Protein AF-A0A7S3BQW5-F1 (afdb_monomer)

Radius of gyration: 16.64 Å; Cα contacts (8 Å, |Δi|>4): 119; chains: 1; bounding box: 48×30×45 Å

pLDDT: mean 89.06, std 4.43, range [74.12, 96.38]

InterPro domains:
  IPR005821 Ion transport domain [PF00520] (1-105)
  IPR050599 Voltage-dependent calcium channel alpha-1 subunit [PTHR45628] (1-106)

Nearest PDB structures (foldseek):
  8f0s-assembly1_A  TM=8.186E-01  e=5.156E-02  Homo sapiens
  6a91-assembly1_A  TM=8.112E-01  e=6.561E-02  Periplaneta americana
  8f0p-assembly1_A  TM=8.261E-01  e=1.199E-01  Homo sapiens
  8f0r-assembly1_A  TM=8.200E-01  e=1.436E-01  Homo sapiens
  6a95-assembly1_A  TM=8.122E-01  e=1.721E-01  Periplaneta americana

Organism: NCBI:txid156174

Foldseek 3Di:
DLLVVQCVQFAPLQDVVLQEHPDDDPPPFADADPVPRHGGHYRDCQGNNDRVSSVVNLVCLLVVNLPVNQVVSCSRRNPVSVVSSVVSNVVSVVVVVVVVVVVVVD

Mean predicted aligned error: 5.2 Å

Solvent-accessible surface area (backbone atoms only — not comparable to full-atom values): 6010 Å² total; per-residue (Å²): 105,71,33,60,52,41,28,75,76,44,38,67,41,78,27,63,94,63,47,17,32,86,63,82,45,70,93,81,50,44,66,65,37,87,89,77,74,45,63,33,38,67,65,60,88,56,43,26,70,48,70,69,46,13,42,52,39,48,52,40,34,71,73,73,58,34,66,67,49,44,53,55,42,29,74,51,64,35,75,70,46,53,58,56,54,53,52,51,46,52,54,50,51,52,51,51,51,53,52,50,51,56,63,71,77,106

Secondary structure (DSSP, 8-state):
-HHHHHHHHHTT-SSGGGTEESS--GGG-PPB-TTT--BPEEPPSS-SSSHHHHHHHHHHHHTT-HHHHHHHHHHHH-TTHHHHHHHHHHHHHHHHHHHHHHHHH-

Sequence (106 aa):
IFSLLGMQLFGGKYNEANGYTLQPCPLGVCPIDETTGIPFKPQPRYHFNYFMPAMITMFVVMTAEWAEAMQLTVSVAGGQACIFFIAAVIIVRYLILNLLIAILLE

Structure (mmCIF, N/CA/C/O backbone):
data_AF-A0A7S3BQW5-F1
#
_entry.id   AF-A0A7S3BQW5-F1
#
loop_
_atom_site.group_PDB
_atom_site.id
_atom_site.type_symbol
_atom_site.label_atom_id
_atom_site.label_alt_id
_atom_site.label_comp_id
_atom_site.label_asym_id
_atom_site.label_entity_id
_atom_site.label_seq_id
_atom_site.pdbx_PDB_ins_code
_atom_site.Cartn_x
_atom_site.Cartn_y
_atom_site.Cartn_z
_atom_site.occupancy
_atom_site.B_iso_or_equiv
_atom_site.auth_seq_id
_atom_site.auth_comp_id
_atom_site.auth_asym_id
_atom_site.auth_atom_id
_atom_site.pdbx_PDB_model_num
ATOM 1 N N . ILE A 1 1 ? -13.615 -2.815 -1.318 1.00 87.19 1 ILE A N 1
ATOM 2 C CA . ILE A 1 1 ? -13.625 -1.416 -1.823 1.00 87.19 1 ILE A CA 1
ATOM 3 C C . ILE A 1 1 ? -12.203 -0.875 -1.935 1.00 87.19 1 ILE A C 1
ATOM 5 O O . ILE A 1 1 ? -11.753 -0.682 -3.055 1.00 87.19 1 ILE A O 1
ATOM 9 N N . PHE A 1 2 ? -11.462 -0.723 -0.829 1.00 91.25 2 PHE A N 1
ATOM 10 C CA . PHE A 1 2 ? -10.076 -0.224 -0.867 1.00 91.25 2 PHE A CA 1
ATOM 11 C C . PHE A 1 2 ? -9.128 -1.055 -1.744 1.00 91.25 2 PHE A C 1
ATOM 13 O O . PHE A 1 2 ? -8.297 -0.486 -2.435 1.00 91.25 2 PHE A O 1
ATOM 20 N N . SER A 1 3 ? -9.296 -2.380 -1.797 1.00 92.81 3 SER A N 1
ATOM 21 C CA . SER A 1 3 ? -8.518 -3.250 -2.691 1.00 92.81 3 SER A CA 1
ATOM 22 C C . SER A 1 3 ? -8.743 -2.931 -4.171 1.00 92.81 3 SER A C 1
ATOM 24 O O . SER A 1 3 ? -7.783 -2.796 -4.919 1.00 92.81 3 SER A O 1
ATOM 26 N N . LEU A 1 4 ? -9.999 -2.737 -4.583 1.00 94.50 4 LEU A N 1
ATOM 27 C CA . LEU A 1 4 ? -10.349 -2.364 -5.955 1.00 94.50 4 LEU A CA 1
ATOM 28 C C . LEU A 1 4 ? -9.855 -0.956 -6.300 1.00 94.50 4 LEU A C 1
ATOM 30 O O . LEU A 1 4 ? -9.298 -0.762 -7.372 1.00 94.50 4 LEU A O 1
ATOM 34 N N . LEU A 1 5 ? -9.992 0.007 -5.383 1.00 94.00 5 LEU A N 1
ATOM 35 C CA . LEU A 1 5 ? -9.431 1.351 -5.565 1.00 94.00 5 LEU A CA 1
ATOM 36 C C . LEU A 1 5 ? -7.904 1.311 -5.700 1.00 94.00 5 LEU A C 1
ATOM 38 O O . LEU A 1 5 ? -7.355 1.946 -6.594 1.00 94.00 5 LEU A O 1
ATOM 42 N N . GLY A 1 6 ? -7.222 0.516 -4.872 1.00 92.19 6 GLY A N 1
ATOM 43 C CA . GLY A 1 6 ? -5.778 0.311 -4.965 1.00 92.19 6 GLY A CA 1
ATOM 44 C C . GLY A 1 6 ? -5.356 -0.289 -6.307 1.00 92.19 6 GLY A C 1
ATOM 45 O O . GLY A 1 6 ? -4.365 0.149 -6.879 1.00 92.19 6 GLY A O 1
ATOM 46 N N . MET A 1 7 ? -6.134 -1.222 -6.865 1.00 94.25 7 MET A N 1
ATOM 47 C CA . MET A 1 7 ? -5.892 -1.733 -8.221 1.00 94.25 7 MET A CA 1
ATOM 48 C C . MET A 1 7 ? -6.093 -0.664 -9.300 1.00 94.25 7 MET A C 1
ATOM 50 O O . MET A 1 7 ? -5.314 -0.610 -10.242 1.00 94.25 7 MET A O 1
ATOM 54 N N . GLN A 1 8 ? -7.109 0.196 -9.180 1.00 93.69 8 GLN A N 1
ATOM 55 C CA . GLN A 1 8 ? -7.338 1.275 -10.153 1.00 93.69 8 GLN A CA 1
ATOM 56 C C . GLN A 1 8 ? -6.225 2.334 -10.117 1.00 93.69 8 GLN A C 1
ATOM 58 O O . GLN A 1 8 ? -5.862 2.885 -11.151 1.00 93.69 8 GLN A O 1
ATOM 63 N N . LEU A 1 9 ? -5.668 2.609 -8.935 1.00 91.81 9 LEU A N 1
ATOM 64 C CA . LEU A 1 9 ? -4.635 3.631 -8.745 1.00 91.81 9 LEU A CA 1
ATOM 65 C C . LEU A 1 9 ? -3.214 3.110 -9.008 1.00 91.81 9 LEU A C 1
ATOM 67 O O . LEU A 1 9 ? -2.387 3.824 -9.577 1.00 91.81 9 LEU A O 1
ATOM 71 N N . PHE A 1 10 ? -2.916 1.881 -8.584 1.00 92.56 10 PHE A N 1
ATOM 72 C CA . PHE A 1 10 ? -1.556 1.326 -8.553 1.00 92.56 10 PHE A CA 1
ATOM 73 C C . PHE A 1 10 ? -1.403 0.032 -9.364 1.00 92.56 10 PHE A C 1
ATOM 75 O O . PHE A 1 10 ? -0.322 -0.562 -9.384 1.00 92.56 10 PHE A O 1
ATOM 82 N N . GLY A 1 11 ? -2.461 -0.430 -10.033 1.00 90.06 11 GLY A N 1
ATOM 83 C CA . GLY A 1 11 ? -2.421 -1.623 -10.872 1.00 90.06 11 GLY A CA 1
ATOM 84 C C . GLY A 1 11 ? -1.439 -1.469 -12.031 1.00 90.06 11 GLY A C 1
ATOM 85 O O . GLY A 1 11 ? -1.388 -0.434 -12.694 1.00 90.06 11 GLY A O 1
ATOM 86 N N . GLY A 1 12 ? -0.612 -2.493 -12.251 1.00 87.44 12 GLY A N 1
ATOM 87 C CA . GLY A 1 12 ? 0.365 -2.517 -13.343 1.00 87.44 12 GLY A CA 1
ATOM 88 C C . GLY A 1 12 ? 1.593 -1.628 -13.129 1.00 87.44 12 GLY A C 1
ATOM 89 O O . GLY A 1 12 ? 2.477 -1.606 -13.981 1.00 87.44 12 GLY A O 1
ATOM 90 N N . LYS A 1 13 ? 1.694 -0.921 -11.993 1.00 88.88 13 LYS A N 1
ATOM 91 C CA . LYS A 1 13 ? 2.879 -0.118 -11.639 1.00 88.88 13 LYS A CA 1
ATOM 92 C C . LYS A 1 13 ? 4.049 -0.963 -11.130 1.00 88.88 13 LYS A C 1
ATOM 94 O O . LYS A 1 13 ? 5.164 -0.466 -11.056 1.00 88.88 13 LYS A O 1
ATOM 99 N N . TYR A 1 14 ? 3.823 -2.230 -10.797 1.00 88.44 14 TYR A N 1
ATOM 100 C CA . TYR A 1 14 ? 4.882 -3.166 -10.418 1.00 88.44 14 TYR A CA 1
ATOM 101 C C . TYR A 1 14 ? 5.363 -3.907 -11.670 1.00 88.44 14 TYR A C 1
ATOM 103 O O . TYR A 1 14 ? 4.953 -5.043 -11.907 1.00 88.44 14 TYR A O 1
ATOM 111 N N . ASN A 1 15 ? 6.153 -3.221 -12.499 1.00 86.94 15 ASN A N 1
ATOM 112 C CA . ASN A 1 15 ? 6.674 -3.704 -13.779 1.00 86.94 15 ASN A CA 1
ATOM 113 C C . ASN A 1 15 ? 8.182 -3.415 -13.925 1.00 86.94 15 ASN A C 1
ATOM 115 O O . ASN A 1 15 ? 8.793 -2.788 -13.054 1.00 86.94 15 ASN A O 1
ATOM 119 N N . GLU A 1 16 ? 8.760 -3.845 -15.049 1.00 85.00 16 GLU A N 1
ATOM 120 C CA . GLU A 1 16 ? 10.204 -3.752 -15.316 1.00 85.00 16 GLU A CA 1
ATOM 121 C C . GL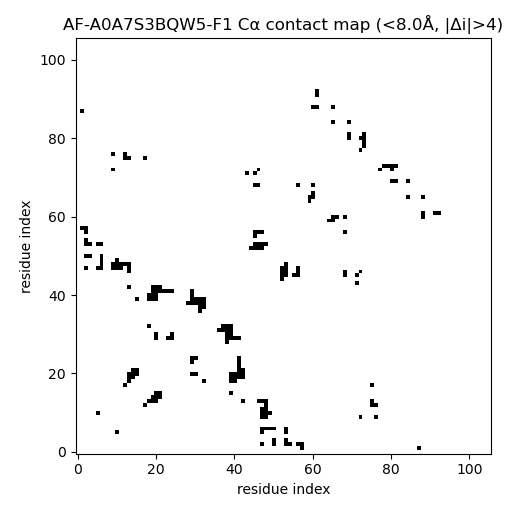U A 1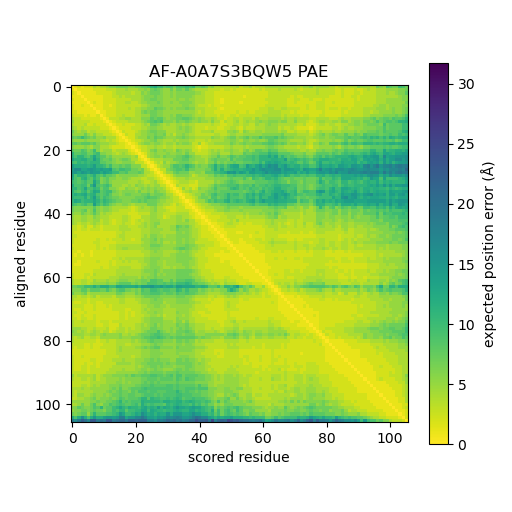 16 ? 10.684 -2.302 -15.395 1.00 85.00 16 GLU A C 1
ATOM 123 O O . GLU A 1 16 ? 11.757 -1.984 -14.896 1.00 85.00 16 GLU A O 1
ATOM 128 N N . ALA A 1 17 ? 9.841 -1.388 -15.888 1.00 82.88 17 ALA A N 1
ATOM 129 C CA . ALA A 1 17 ? 10.144 0.044 -15.923 1.00 82.88 17 ALA A CA 1
ATOM 130 C C . ALA A 1 17 ? 10.382 0.650 -14.527 1.00 82.88 17 ALA A C 1
ATOM 132 O O . ALA A 1 17 ? 11.117 1.623 -14.394 1.00 82.88 17 ALA A O 1
ATOM 133 N N . ASN A 1 18 ? 9.782 0.066 -13.486 1.00 84.50 18 ASN A N 1
ATOM 134 C CA . ASN A 1 18 ? 9.971 0.470 -12.094 1.00 84.50 18 ASN A CA 1
ATOM 135 C C . ASN A 1 18 ? 10.939 -0.457 -11.331 1.00 84.50 18 ASN A C 1
ATOM 137 O O . ASN A 1 18 ? 10.978 -0.432 -10.099 1.00 84.50 18 ASN A O 1
ATOM 141 N N . GLY A 1 19 ? 11.714 -1.281 -12.044 1.00 84.19 19 GLY A N 1
ATOM 142 C CA . GLY A 1 19 ? 12.731 -2.154 -11.461 1.00 84.19 19 GLY A CA 1
ATOM 143 C C . GLY A 1 19 ? 12.196 -3.467 -10.883 1.00 84.19 19 GLY A C 1
ATOM 144 O O . GLY A 1 19 ? 12.901 -4.105 -10.099 1.00 84.19 19 GLY A O 1
ATOM 145 N N . TYR A 1 20 ? 10.975 -3.882 -11.242 1.00 87.69 20 TYR A N 1
ATOM 146 C CA . TYR A 1 20 ? 10.367 -5.136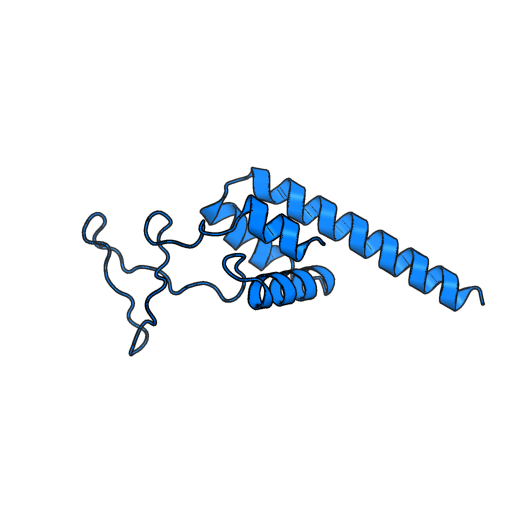 -10.784 1.00 87.69 20 TYR A CA 1
ATOM 147 C C . TYR A 1 20 ? 10.122 -6.104 -11.939 1.00 87.69 20 TYR A C 1
ATOM 149 O O . TYR A 1 20 ? 9.624 -5.709 -12.982 1.00 87.69 20 TYR A O 1
ATOM 157 N N . THR A 1 21 ? 10.377 -7.393 -11.743 1.00 85.62 21 THR A N 1
ATOM 158 C CA . THR A 1 21 ? 10.049 -8.411 -12.747 1.00 85.62 21 THR A CA 1
ATOM 159 C C . THR A 1 21 ? 8.775 -9.175 -12.380 1.00 85.62 21 THR A C 1
ATOM 161 O O . THR A 1 21 ? 8.533 -9.499 -11.213 1.00 85.62 21 THR A O 1
ATOM 164 N N . LEU A 1 22 ? 7.949 -9.456 -13.395 1.00 81.12 22 LEU A N 1
ATOM 165 C CA . LEU A 1 22 ? 6.809 -10.377 -13.299 1.00 81.12 22 LEU A CA 1
ATOM 166 C C . LEU A 1 22 ? 7.248 -11.835 -13.514 1.00 81.12 22 LEU A C 1
ATOM 168 O O . LEU A 1 22 ? 6.511 -12.761 -13.170 1.00 81.12 22 LEU A O 1
ATOM 172 N N . GLN A 1 23 ? 8.439 -12.034 -14.086 1.00 82.88 23 GLN A N 1
ATOM 173 C CA . GLN A 1 23 ? 9.038 -13.345 -14.274 1.00 82.88 23 GLN A CA 1
ATOM 174 C C . GLN A 1 23 ? 9.423 -13.906 -12.893 1.00 82.88 23 GLN A C 1
ATOM 176 O O . GLN A 1 23 ? 10.059 -13.205 -12.100 1.00 82.88 23 GLN A O 1
ATOM 181 N N . PRO A 1 24 ? 9.082 -15.166 -12.570 1.00 80.19 24 PRO A N 1
ATOM 182 C CA . PRO A 1 24 ? 9.629 -15.809 -11.382 1.00 80.19 24 PRO A CA 1
ATOM 183 C C . PRO A 1 24 ? 11.157 -15.857 -11.502 1.00 80.19 24 PRO A C 1
ATOM 185 O O . PRO A 1 24 ? 11.666 -16.201 -12.563 1.00 80.19 24 PRO A O 1
ATOM 188 N N . CYS A 1 25 ? 11.879 -15.515 -10.432 1.00 82.94 25 CYS A N 1
ATOM 189 C CA . CYS A 1 25 ? 13.342 -15.567 -10.392 1.00 82.94 25 CYS A CA 1
ATOM 190 C C . CYS A 1 25 ? 13.793 -16.983 -9.977 1.00 82.94 25 CYS A C 1
ATOM 192 O O . CYS A 1 25 ? 13.752 -17.301 -8.780 1.00 82.94 25 CYS A O 1
ATOM 194 N N . PRO A 1 26 ? 14.182 -17.876 -10.912 1.00 77.94 26 PRO A N 1
ATOM 195 C CA . PRO A 1 26 ? 14.645 -19.207 -10.550 1.00 77.94 26 PRO A CA 1
ATOM 196 C C . PRO A 1 26 ? 16.023 -19.082 -9.888 1.00 77.94 26 PRO A C 1
ATOM 198 O O . PRO A 1 26 ? 16.869 -18.324 -10.351 1.00 77.94 26 PRO A O 1
ATOM 201 N N . LEU A 1 27 ? 16.256 -19.814 -8.794 1.00 80.75 27 LEU A N 1
ATOM 202 C CA . LEU A 1 27 ? 17.513 -19.787 -8.017 1.00 80.75 27 LEU A CA 1
ATOM 203 C C . LEU A 1 27 ? 17.783 -18.480 -7.241 1.00 80.75 27 LEU A C 1
ATOM 205 O O . LEU A 1 27 ? 18.898 -18.267 -6.774 1.00 80.75 27 LEU A O 1
ATOM 209 N N . GLY A 1 28 ? 16.777 -17.613 -7.071 1.00 79.19 28 GLY A N 1
ATOM 210 C CA . GLY A 1 28 ? 16.920 -16.361 -6.313 1.00 79.19 28 GLY A CA 1
ATOM 211 C C . GLY A 1 28 ? 17.677 -15.254 -7.054 1.00 79.19 28 GLY A C 1
ATOM 212 O O . GLY A 1 28 ? 17.918 -14.196 -6.478 1.00 79.19 28 GLY A O 1
ATOM 213 N N . VAL A 1 29 ? 18.018 -15.476 -8.327 1.00 82.88 29 VAL A N 1
ATOM 214 C CA . VAL A 1 29 ? 18.641 -14.484 -9.207 1.00 82.88 29 VAL A CA 1
ATOM 215 C C . VAL A 1 29 ? 17.590 -14.001 -10.200 1.00 82.88 29 VAL A C 1
ATOM 217 O O . VAL A 1 29 ? 17.006 -14.796 -10.935 1.00 82.88 29 VAL A O 1
ATOM 220 N N . CYS A 1 30 ? 17.312 -12.702 -10.190 1.00 86.00 30 CYS A N 1
ATOM 221 C CA . CYS A 1 30 ? 16.370 -12.091 -11.119 1.00 86.00 30 CYS A CA 1
ATOM 222 C C . CYS A 1 30 ? 17.074 -11.643 -12.409 1.00 86.00 30 CYS A C 1
ATOM 224 O O . CYS A 1 30 ? 18.282 -11.386 -12.374 1.00 86.00 30 CYS A O 1
ATOM 226 N N . PRO A 1 31 ? 16.345 -11.543 -13.540 1.00 83.75 31 PRO A N 1
ATOM 227 C CA . PRO A 1 31 ? 16.909 -11.055 -14.794 1.00 83.75 31 PRO A CA 1
ATOM 228 C C . PRO A 1 31 ? 17.547 -9.676 -14.613 1.00 83.75 31 PRO A C 1
ATOM 230 O O . PRO A 1 31 ? 17.089 -8.871 -13.798 1.00 83.75 31 PRO A O 1
ATOM 233 N N . ILE A 1 32 ? 18.621 -9.426 -15.355 1.00 84.88 32 ILE A N 1
ATOM 234 C CA . ILE A 1 32 ? 19.302 -8.134 -15.352 1.00 84.88 32 ILE A CA 1
ATOM 235 C C . ILE A 1 32 ? 18.608 -7.168 -16.297 1.00 84.88 32 ILE A C 1
ATOM 237 O O . ILE A 1 32 ? 18.194 -7.543 -17.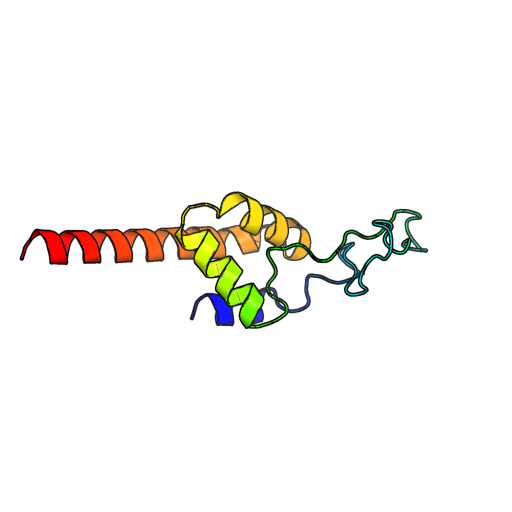392 1.00 84.88 32 ILE A O 1
ATOM 241 N N . ASP A 1 33 ? 18.498 -5.921 -15.862 1.00 85.50 33 ASP A N 1
ATOM 242 C CA . ASP A 1 33 ? 18.111 -4.826 -16.732 1.00 85.50 33 ASP A CA 1
ATOM 243 C C . ASP A 1 33 ? 19.292 -4.486 -17.651 1.00 85.50 33 ASP A C 1
ATOM 245 O O . ASP A 1 33 ? 20.352 -4.059 -17.187 1.00 85.50 33 ASP A O 1
ATOM 249 N N . GLU A 1 34 ? 19.120 -4.676 -18.958 1.00 82.50 34 GLU A N 1
ATOM 250 C CA . GLU A 1 34 ? 20.152 -4.398 -19.965 1.00 82.50 34 GLU A CA 1
ATOM 251 C C . GLU A 1 34 ? 20.513 -2.906 -20.046 1.00 82.50 34 GLU A C 1
ATOM 253 O O . GLU A 1 34 ? 21.607 -2.561 -20.495 1.00 82.50 34 GLU A O 1
ATOM 258 N N . THR A 1 35 ? 19.629 -2.012 -19.590 1.00 82.56 35 THR A N 1
ATOM 259 C CA . THR A 1 35 ? 19.861 -0.561 -19.647 1.00 82.56 35 THR A CA 1
ATOM 260 C C . THR A 1 35 ? 20.657 -0.030 -18.460 1.00 82.56 35 THR A C 1
ATOM 262 O O . THR A 1 35 ? 21.460 0.889 -18.623 1.00 82.56 35 THR A O 1
ATOM 265 N N . THR A 1 36 ? 20.468 -0.608 -17.271 1.00 82.06 36 THR A N 1
ATOM 266 C CA . THR A 1 36 ? 21.132 -0.160 -16.034 1.00 82.06 36 THR A CA 1
ATOM 267 C C . THR A 1 36 ? 22.226 -1.112 -15.549 1.00 82.06 36 THR A C 1
ATOM 269 O O . THR A 1 36 ? 23.067 -0.709 -14.745 1.00 82.06 36 THR A O 1
ATOM 272 N N . GLY A 1 37 ? 22.253 -2.357 -16.034 1.00 82.69 37 GLY A N 1
ATOM 273 C CA . GLY A 1 37 ? 23.187 -3.399 -15.599 1.00 82.69 37 GLY A CA 1
ATOM 274 C C . GLY A 1 37 ? 22.906 -3.942 -14.191 1.00 82.69 37 GLY A C 1
ATOM 275 O O . GLY A 1 37 ? 23.760 -4.617 -13.616 1.00 82.69 37 GLY A O 1
ATOM 276 N N . ILE A 1 38 ? 21.736 -3.638 -13.616 1.00 84.44 38 ILE A N 1
ATOM 277 C CA . ILE A 1 38 ? 21.332 -4.013 -12.251 1.00 84.44 38 ILE A CA 1
ATOM 278 C C . ILE A 1 38 ? 20.258 -5.119 -12.333 1.00 84.44 38 ILE A C 1
ATOM 280 O O . ILE A 1 38 ? 19.398 -5.060 -13.212 1.00 84.44 38 ILE A O 1
ATOM 284 N N . PRO A 1 39 ? 20.260 -6.140 -11.450 1.00 84.75 39 PRO A N 1
ATOM 285 C CA . PRO A 1 39 ? 19.190 -7.139 -11.415 1.00 84.75 39 PRO A CA 1
ATOM 286 C C . PRO A 1 39 ? 17.844 -6.528 -11.004 1.00 84.75 39 PRO A C 1
ATOM 288 O O . PRO A 1 39 ? 17.772 -5.749 -10.048 1.00 84.75 39 PRO A O 1
ATOM 291 N N . PHE A 1 40 ? 16.764 -6.932 -11.679 1.00 87.88 40 PHE A N 1
ATOM 292 C CA . PHE A 1 40 ? 15.403 -6.586 -11.271 1.00 87.88 40 PHE A CA 1
ATOM 293 C C . PHE A 1 40 ? 15.084 -7.130 -9.875 1.00 87.88 40 PHE A C 1
ATOM 295 O O . PHE A 1 40 ? 15.637 -8.134 -9.423 1.00 87.88 40 PHE A O 1
ATOM 302 N N . LYS A 1 41 ? 14.137 -6.499 -9.183 1.00 86.88 41 LYS A N 1
ATOM 303 C CA . LYS A 1 41 ? 13.570 -7.041 -7.946 1.00 86.88 41 LYS A CA 1
ATOM 304 C C . LYS A 1 41 ? 12.428 -8.003 -8.277 1.00 86.88 41 LYS A C 1
ATOM 306 O O . LYS A 1 41 ? 11.660 -7.730 -9.202 1.00 86.88 41 LYS A O 1
ATOM 311 N N . PRO A 1 42 ? 12.255 -9.102 -7.524 1.00 86.44 42 PRO A N 1
ATOM 312 C CA . PRO A 1 42 ? 11.066 -9.928 -7.676 1.00 86.44 42 PRO A CA 1
ATOM 313 C C . PRO A 1 42 ? 9.825 -9.106 -7.318 1.00 86.44 42 PRO A C 1
ATOM 315 O O . PRO A 1 42 ? 9.900 -8.177 -6.505 1.00 86.44 42 PRO A O 1
ATOM 318 N N . GLN A 1 43 ? 8.678 -9.457 -7.900 1.00 86.81 43 GLN A N 1
ATOM 319 C CA . GLN A 1 43 ? 7.413 -8.829 -7.536 1.00 86.81 43 GLN A CA 1
ATOM 320 C C . GLN A 1 43 ? 7.218 -8.889 -6.006 1.00 86.81 43 GLN A C 1
ATOM 322 O O . GLN A 1 43 ? 7.292 -9.974 -5.419 1.00 86.81 43 GLN A O 1
ATOM 327 N N . PRO A 1 44 ? 6.999 -7.742 -5.339 1.00 87.25 44 PRO A N 1
ATOM 328 C CA . PRO A 1 44 ? 6.928 -7.701 -3.890 1.00 87.25 44 PRO A CA 1
ATOM 329 C C . PRO A 1 44 ? 5.680 -8.434 -3.401 1.00 87.25 44 PRO A C 1
ATOM 331 O O . PRO A 1 44 ? 4.658 -8.463 -4.085 1.00 87.25 44 PRO A O 1
ATOM 334 N N . ARG A 1 45 ? 5.738 -8.977 -2.180 1.00 86.88 45 ARG A N 1
ATOM 335 C CA . ARG A 1 45 ? 4.598 -9.651 -1.532 1.00 86.88 45 ARG A CA 1
ATOM 336 C C . ARG A 1 45 ? 3.357 -8.751 -1.457 1.00 86.88 45 ARG A C 1
ATOM 338 O O . ARG A 1 45 ? 2.241 -9.238 -1.608 1.00 86.88 45 ARG A O 1
ATOM 345 N N . TYR A 1 46 ? 3.563 -7.453 -1.241 1.00 90.56 46 TYR A N 1
ATOM 346 C CA . TYR A 1 46 ? 2.513 -6.439 -1.208 1.00 90.56 46 TYR A CA 1
ATOM 347 C C . TYR A 1 46 ? 2.458 -5.698 -2.540 1.00 90.56 46 TYR A C 1
ATOM 349 O O . TYR A 1 46 ? 3.351 -4.910 -2.855 1.00 90.56 46 TYR A O 1
ATOM 357 N N . HIS A 1 47 ? 1.419 -5.961 -3.329 1.00 91.12 47 HIS A N 1
ATOM 358 C CA . HIS A 1 47 ? 1.250 -5.349 -4.643 1.00 91.12 47 HIS A CA 1
ATOM 359 C C . HIS A 1 47 ? -0.227 -5.292 -5.062 1.00 91.12 47 HIS A C 1
ATOM 361 O O . HIS A 1 47 ? -1.070 -6.037 -4.561 1.00 91.12 47 HIS A O 1
ATOM 367 N N . PHE A 1 48 ? -0.530 -4.422 -6.031 1.00 93.69 48 PHE A N 1
ATOM 368 C CA . PHE A 1 48 ? -1.897 -4.132 -6.491 1.00 93.69 48 PHE A CA 1
ATOM 369 C C . PHE A 1 48 ? -2.188 -4.595 -7.929 1.00 93.69 48 PHE A C 1
ATOM 371 O O . PHE A 1 48 ? -3.146 -4.140 -8.543 1.00 93.69 48 PHE A O 1
ATOM 378 N N . ASN A 1 49 ? -1.375 -5.506 -8.483 1.00 89.75 49 ASN A N 1
ATOM 379 C CA . ASN A 1 49 ? -1.545 -5.986 -9.868 1.00 89.75 49 ASN A CA 1
ATOM 380 C C . ASN A 1 49 ? -2.804 -6.848 -10.058 1.00 89.75 49 ASN A C 1
ATOM 382 O O . ASN A 1 49 ? -3.465 -6.751 -11.085 1.00 89.75 49 ASN A O 1
ATOM 386 N N . TYR A 1 50 ? -3.139 -7.683 -9.072 1.00 90.75 50 TYR A N 1
ATOM 387 C CA . TYR A 1 50 ? -4.273 -8.607 -9.137 1.00 90.75 50 TYR A CA 1
ATOM 388 C C . TYR A 1 50 ? -5.170 -8.448 -7.910 1.00 90.75 50 TYR A C 1
ATOM 390 O O . TYR A 1 50 ? -4.722 -7.998 -6.855 1.00 90.75 50 TYR A O 1
ATOM 398 N N . PHE A 1 51 ? -6.429 -8.873 -8.030 1.00 92.25 51 PHE A N 1
ATOM 399 C CA . PHE A 1 51 ? -7.425 -8.697 -6.972 1.00 92.25 51 PHE A CA 1
ATOM 400 C C . PHE A 1 51 ? -7.061 -9.397 -5.663 1.00 92.25 51 PHE A C 1
ATOM 402 O O . PHE A 1 51 ? -7.133 -8.776 -4.604 1.00 92.25 51 PHE A O 1
ATOM 409 N N . MET A 1 52 ? -6.646 -10.665 -5.719 1.00 92.81 52 MET A N 1
ATOM 410 C CA . MET A 1 52 ? -6.378 -11.433 -4.502 1.00 92.81 52 MET A CA 1
ATOM 411 C C . MET A 1 52 ? -5.186 -10.866 -3.698 1.00 92.81 52 MET A C 1
ATOM 413 O O . MET A 1 52 ? -5.364 -10.577 -2.515 1.00 92.81 52 MET A O 1
ATOM 417 N N . PRO A 1 53 ? -4.012 -10.584 -4.298 1.00 91.38 53 PRO A N 1
ATOM 418 C CA . PRO A 1 53 ? -2.912 -9.926 -3.589 1.00 91.38 53 PRO A CA 1
ATOM 419 C C . PRO A 1 53 ? -3.239 -8.504 -3.118 1.00 91.38 53 PRO A C 1
ATOM 421 O O . PRO A 1 53 ? -2.835 -8.122 -2.020 1.00 91.38 53 PRO A O 1
ATOM 424 N N . ALA A 1 54 ? -4.020 -7.734 -3.886 1.00 93.38 54 ALA A N 1
ATOM 425 C CA . ALA A 1 54 ? -4.485 -6.413 -3.462 1.00 93.38 54 ALA A CA 1
ATOM 426 C C . ALA A 1 54 ? -5.403 -6.499 -2.230 1.00 93.38 54 ALA A C 1
ATOM 428 O O . ALA A 1 54 ? -5.327 -5.660 -1.331 1.00 93.38 54 ALA A O 1
ATOM 429 N N . MET A 1 55 ? -6.263 -7.521 -2.169 1.00 93.88 55 MET A N 1
ATOM 430 C CA . MET A 1 55 ? -7.113 -7.793 -1.010 1.00 93.88 55 MET A CA 1
ATOM 431 C C . MET A 1 55 ? -6.274 -8.161 0.218 1.00 93.88 55 MET A C 1
ATOM 433 O O . MET A 1 55 ? -6.462 -7.552 1.269 1.00 93.88 55 MET A O 1
ATOM 437 N N . ILE A 1 56 ? -5.320 -9.086 0.078 1.00 93.06 56 ILE A N 1
ATOM 438 C CA . ILE A 1 56 ? -4.423 -9.496 1.171 1.00 93.06 56 ILE A CA 1
ATOM 439 C C . ILE A 1 56 ? -3.592 -8.305 1.661 1.00 93.06 56 ILE A C 1
ATOM 441 O O . ILE A 1 56 ? -3.491 -8.075 2.862 1.00 93.06 56 ILE A O 1
ATOM 445 N N . THR A 1 57 ? -3.054 -7.501 0.744 1.00 92.50 57 THR A N 1
ATOM 446 C CA . THR A 1 57 ? -2.294 -6.291 1.087 1.00 92.50 57 THR A CA 1
ATOM 447 C C . THR A 1 57 ? -3.149 -5.317 1.895 1.00 92.50 57 THR A C 1
ATOM 449 O O . THR A 1 57 ? -2.707 -4.815 2.923 1.00 92.50 57 THR A O 1
ATOM 452 N N . MET A 1 58 ? -4.398 -5.081 1.480 1.00 92.38 58 MET A N 1
ATOM 453 C CA . MET A 1 58 ? -5.317 -4.232 2.240 1.00 92.38 58 MET A CA 1
ATOM 454 C C . MET A 1 58 ? -5.670 -4.818 3.604 1.00 92.38 58 MET A C 1
ATOM 456 O O . MET A 1 58 ? -5.762 -4.063 4.561 1.00 92.38 58 MET A O 1
ATOM 460 N N . PHE A 1 59 ? -5.826 -6.135 3.722 1.00 90.44 59 PHE A N 1
ATOM 461 C CA . PHE A 1 59 ? -6.050 -6.784 5.014 1.00 90.44 59 PHE A CA 1
ATOM 462 C C . PHE A 1 59 ? -4.872 -6.555 5.976 1.00 90.44 59 PHE A C 1
ATOM 464 O O . PHE A 1 59 ? -5.079 -6.156 7.117 1.00 90.44 59 PHE A O 1
ATOM 471 N N . VAL A 1 60 ? -3.638 -6.696 5.492 1.00 90.50 60 VAL A N 1
ATOM 472 C CA . VAL A 1 60 ? -2.413 -6.451 6.276 1.00 90.50 60 VAL A CA 1
ATOM 473 C C . VAL A 1 60 ? -2.272 -4.975 6.687 1.00 90.50 60 VAL A C 1
ATOM 475 O O . VAL A 1 60 ? -1.893 -4.655 7.815 1.00 90.50 60 VAL A O 1
ATOM 478 N N . VAL A 1 61 ? -2.667 -4.044 5.813 1.00 89.88 61 VAL A N 1
ATOM 479 C CA . VAL A 1 61 ? -2.744 -2.611 6.152 1.00 89.88 61 VAL A CA 1
ATOM 480 C C . VAL A 1 61 ? -3.709 -2.366 7.321 1.00 89.88 61 VAL A C 1
ATOM 482 O O . VAL A 1 61 ? -3.431 -1.524 8.180 1.00 89.88 61 VAL A O 1
ATOM 485 N N . MET A 1 62 ? -4.817 -3.114 7.396 1.00 85.94 62 MET A N 1
ATOM 486 C CA . MET A 1 62 ? -5.781 -3.015 8.501 1.00 85.94 62 MET A CA 1
ATOM 487 C C . MET A 1 62 ? -5.208 -3.546 9.824 1.00 85.94 62 MET A C 1
ATOM 489 O O . MET A 1 62 ? -5.514 -2.985 10.874 1.00 85.94 62 MET A O 1
ATOM 493 N N . THR A 1 63 ? -4.333 -4.558 9.794 1.00 87.25 63 THR A N 1
ATOM 494 C CA . THR A 1 63 ? -3.686 -5.146 10.986 1.00 87.25 63 THR A CA 1
ATOM 495 C C . THR A 1 63 ? -2.461 -4.363 11.480 1.00 87.25 63 THR A C 1
ATOM 497 O O . THR A 1 63 ? -1.647 -4.894 12.226 1.00 87.25 63 THR A O 1
ATOM 500 N N . ALA A 1 64 ? -2.341 -3.087 11.100 1.00 80.12 64 ALA A N 1
ATOM 501 C CA . ALA A 1 64 ? -1.263 -2.165 11.468 1.00 80.12 64 ALA A CA 1
ATOM 502 C C . ALA A 1 64 ? 0.120 -2.415 10.824 1.00 80.12 64 ALA A C 1
ATOM 504 O O . ALA A 1 64 ? 1.060 -1.686 11.138 1.00 80.12 64 ALA A O 1
ATOM 505 N N . GLU A 1 65 ? 0.232 -3.303 9.836 1.00 87.06 65 GLU A N 1
ATOM 506 C CA . GLU A 1 65 ? 1.452 -3.522 9.035 1.00 87.06 65 GLU A CA 1
ATOM 507 C C . GLU A 1 65 ? 1.413 -2.723 7.713 1.00 87.06 65 GLU A C 1
ATOM 509 O O . GLU A 1 65 ? 1.619 -3.232 6.613 1.00 87.06 65 GLU A O 1
ATOM 514 N N . TRP A 1 66 ? 1.097 -1.429 7.799 1.00 88.38 66 TRP A N 1
ATOM 515 C CA . TRP A 1 66 ? 0.861 -0.577 6.624 1.00 88.38 66 TRP A CA 1
ATOM 516 C C . TRP A 1 66 ? 2.121 0.112 6.083 1.00 88.38 66 TRP A C 1
ATOM 518 O O . TRP A 1 66 ? 2.151 0.488 4.911 1.00 88.38 66 TRP A O 1
ATOM 528 N N . ALA A 1 67 ? 3.158 0.283 6.908 1.00 89.19 67 ALA A N 1
ATOM 529 C CA . ALA A 1 67 ? 4.347 1.054 6.549 1.00 89.19 67 ALA A CA 1
ATOM 530 C C . ALA A 1 67 ? 5.140 0.419 5.391 1.00 89.19 67 ALA A C 1
ATOM 532 O O . ALA A 1 67 ? 5.504 1.121 4.449 1.00 89.19 67 ALA A O 1
ATOM 533 N N . GLU A 1 68 ? 5.348 -0.901 5.411 1.00 90.31 68 GLU A N 1
ATOM 534 C CA . GLU A 1 68 ? 6.0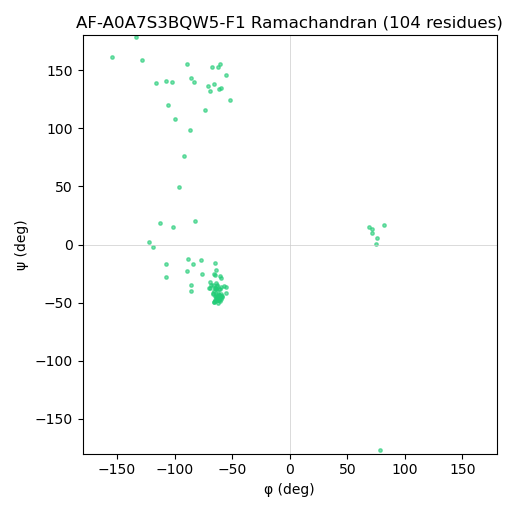68 -1.612 4.343 1.00 90.31 68 GLU A CA 1
ATOM 535 C C . GLU A 1 68 ? 5.315 -1.544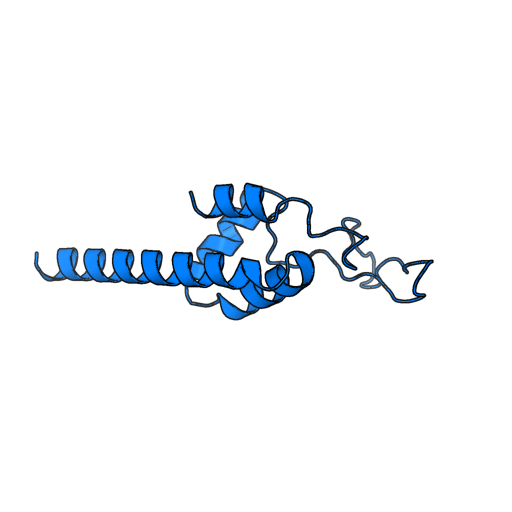 3.009 1.00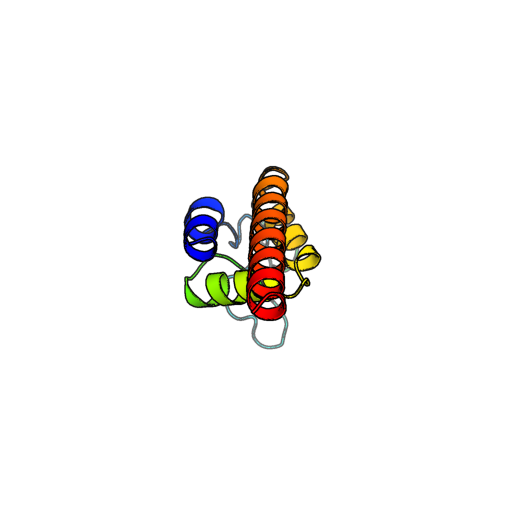 90.31 68 GLU A C 1
ATOM 537 O O . GLU A 1 68 ? 5.884 -1.181 1.977 1.00 90.31 68 GLU A O 1
ATOM 542 N N . ALA A 1 69 ? 4.008 -1.827 3.028 1.00 90.94 69 ALA A N 1
ATOM 543 C CA . ALA A 1 69 ? 3.161 -1.752 1.840 1.00 90.94 69 ALA A CA 1
ATOM 544 C C . ALA A 1 69 ? 3.113 -0.325 1.260 1.00 90.94 69 ALA A C 1
ATOM 546 O O . ALA A 1 69 ? 3.155 -0.141 0.039 1.00 90.94 69 ALA A O 1
ATOM 547 N N . MET A 1 70 ? 3.077 0.693 2.123 1.00 93.12 70 MET A N 1
ATOM 548 C CA . MET A 1 70 ? 3.119 2.096 1.716 1.00 93.12 70 MET A CA 1
ATOM 549 C C . MET A 1 70 ? 4.459 2.452 1.070 1.00 93.12 70 MET A C 1
ATOM 551 O O . MET A 1 70 ? 4.458 3.012 -0.022 1.00 93.12 70 MET A O 1
ATOM 555 N N . GLN A 1 71 ? 5.591 2.107 1.690 1.00 91.25 71 GLN A N 1
ATOM 556 C CA . GLN A 1 71 ? 6.920 2.396 1.136 1.00 91.25 71 GLN A CA 1
ATOM 557 C C . GLN A 1 71 ? 7.120 1.745 -0.238 1.00 91.25 71 GLN A C 1
ATOM 559 O O . GLN A 1 71 ? 7.585 2.403 -1.172 1.00 91.25 71 GLN A O 1
ATOM 564 N N . LEU A 1 72 ? 6.694 0.488 -0.395 1.00 91.06 72 LEU A N 1
ATOM 565 C CA . LEU A 1 72 ? 6.723 -0.207 -1.683 1.00 91.06 72 LEU A CA 1
ATOM 566 C C . LEU A 1 72 ? 5.878 0.519 -2.734 1.00 91.06 72 LEU A C 1
ATOM 568 O O . LEU A 1 72 ? 6.334 0.727 -3.856 1.00 91.06 72 LEU A O 1
ATOM 572 N N . THR A 1 73 ? 4.675 0.959 -2.372 1.00 91.81 73 THR A N 1
ATOM 573 C CA . THR A 1 73 ? 3.785 1.658 -3.310 1.00 91.81 73 THR A CA 1
ATOM 574 C C . THR A 1 73 ? 4.308 3.052 -3.664 1.00 91.81 73 THR A C 1
ATOM 576 O O . THR A 1 73 ? 4.241 3.458 -4.820 1.00 91.81 73 THR A O 1
ATOM 579 N N . VAL A 1 74 ? 4.902 3.770 -2.708 1.00 93.62 74 VAL A N 1
ATOM 580 C CA . VAL A 1 74 ? 5.547 5.071 -2.947 1.00 93.62 74 VAL A CA 1
ATOM 581 C C . VAL A 1 74 ? 6.731 4.931 -3.903 1.00 93.62 74 VAL A C 1
ATOM 583 O O . VAL A 1 74 ? 6.924 5.805 -4.745 1.00 93.62 74 VAL A O 1
ATOM 586 N N . SER A 1 75 ? 7.472 3.819 -3.842 1.00 89.81 75 SER A N 1
ATOM 587 C CA . SER A 1 75 ? 8.580 3.572 -4.774 1.00 89.81 75 SER A CA 1
ATOM 588 C C . SER A 1 75 ? 8.137 3.415 -6.237 1.00 89.81 75 SER A C 1
ATOM 590 O O . SER A 1 75 ? 8.918 3.726 -7.128 1.00 89.81 75 SER A O 1
ATOM 592 N N . VAL A 1 76 ? 6.891 2.984 -6.495 1.00 90.12 76 VAL A N 1
ATOM 593 C CA . VAL A 1 76 ? 6.372 2.732 -7.860 1.00 90.12 76 VAL A CA 1
ATOM 594 C C . VAL A 1 76 ? 5.364 3.771 -8.363 1.00 90.12 76 VAL A C 1
ATOM 596 O O . VAL A 1 76 ? 5.221 3.966 -9.569 1.00 90.12 76 VAL A O 1
ATOM 599 N N . ALA A 1 77 ? 4.631 4.419 -7.458 1.00 89.38 77 ALA A N 1
ATOM 600 C CA . ALA A 1 77 ? 3.548 5.355 -7.772 1.00 89.38 77 ALA A CA 1
ATOM 601 C C . ALA A 1 77 ? 3.810 6.782 -7.254 1.00 89.38 77 ALA A C 1
ATOM 603 O O . ALA A 1 77 ? 3.008 7.684 -7.497 1.00 89.38 77 ALA A O 1
ATOM 604 N N . GLY A 1 78 ? 4.929 7.003 -6.558 1.00 88.88 78 GLY A N 1
ATOM 605 C CA . GLY A 1 78 ? 5.318 8.299 -6.011 1.00 88.88 78 GLY A CA 1
ATOM 606 C C . GLY A 1 78 ? 4.582 8.685 -4.723 1.00 88.88 78 GLY A C 1
ATOM 607 O O . GLY A 1 78 ? 3.776 7.938 -4.166 1.00 88.88 78 GLY A O 1
ATOM 608 N N . GLY A 1 79 ? 4.859 9.897 -4.233 1.00 89.19 79 GLY A N 1
ATOM 609 C CA . GLY A 1 79 ? 4.379 10.380 -2.930 1.00 89.19 79 GLY A CA 1
ATOM 610 C C . GLY A 1 79 ? 2.858 10.544 -2.804 1.00 89.19 79 GLY A C 1
ATOM 611 O O . GLY A 1 79 ? 2.342 10.602 -1.692 1.00 89.19 79 GLY A O 1
ATOM 612 N N . GLN A 1 80 ? 2.112 10.568 -3.913 1.00 87.25 80 GLN A N 1
ATOM 613 C CA . GLN A 1 80 ? 0.6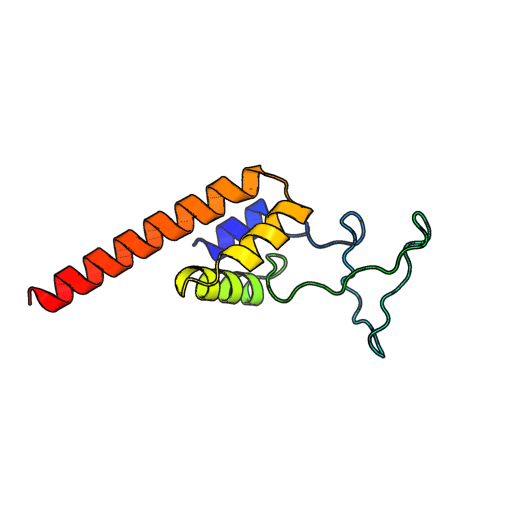44 10.635 -3.875 1.00 87.25 80 GLN A CA 1
ATOM 614 C C . GLN A 1 80 ? 0.017 9.369 -3.271 1.00 87.25 80 GLN A C 1
ATOM 616 O O . GLN A 1 80 ? -1.054 9.445 -2.666 1.00 87.25 80 GLN A O 1
ATOM 621 N N . ALA A 1 81 ? 0.711 8.226 -3.342 1.00 91.50 81 ALA A N 1
ATOM 622 C CA . ALA A 1 81 ? 0.270 6.989 -2.705 1.00 91.50 81 ALA A CA 1
ATOM 623 C C . ALA A 1 81 ? 0.113 7.140 -1.180 1.00 91.50 81 ALA A C 1
ATOM 625 O O . ALA A 1 81 ? -0.762 6.507 -0.590 1.00 91.50 81 ALA A O 1
ATOM 626 N N . CYS A 1 82 ? 0.887 8.026 -0.541 1.00 92.69 82 CYS A N 1
ATOM 627 C CA . CYS A 1 82 ? 0.814 8.275 0.899 1.00 92.69 82 CYS A CA 1
ATOM 628 C C . CYS A 1 82 ? -0.597 8.664 1.359 1.00 92.69 82 CYS A C 1
ATOM 630 O O . CYS A 1 82 ? -1.072 8.169 2.379 1.00 92.69 82 CYS A O 1
ATOM 632 N N . ILE A 1 83 ? -1.280 9.516 0.589 1.00 92.75 83 ILE A N 1
ATOM 633 C CA . ILE A 1 83 ? -2.620 10.013 0.928 1.00 92.75 83 ILE A CA 1
ATOM 634 C C . ILE A 1 83 ? -3.616 8.852 0.984 1.00 92.75 83 ILE A C 1
ATOM 636 O O . ILE A 1 83 ? -4.419 8.773 1.910 1.00 92.75 83 ILE A O 1
ATOM 640 N N . PHE A 1 84 ? -3.526 7.918 0.034 1.00 92.56 84 PHE A N 1
ATOM 641 C CA . PHE A 1 84 ? -4.392 6.744 -0.015 1.00 92.56 84 PHE A CA 1
ATOM 642 C C . PHE A 1 84 ? -4.214 5.842 1.216 1.00 92.56 84 PHE A C 1
ATOM 644 O O . PHE A 1 84 ? -5.206 5.478 1.848 1.00 92.56 84 PHE A O 1
ATOM 651 N N . PHE A 1 85 ? -2.972 5.521 1.598 1.00 92.56 85 PHE A N 1
ATOM 652 C CA . PHE A 1 85 ? -2.710 4.672 2.768 1.00 92.56 85 PHE A CA 1
ATOM 653 C C . PHE A 1 85 ? -3.119 5.350 4.077 1.00 92.56 85 PHE A C 1
ATOM 655 O O . PHE A 1 85 ? -3.760 4.714 4.912 1.00 92.56 85 PHE A O 1
ATOM 662 N N . ILE A 1 86 ? -2.816 6.640 4.245 1.00 92.56 86 ILE A N 1
ATOM 663 C CA . ILE A 1 86 ? -3.197 7.394 5.448 1.00 92.56 86 ILE A CA 1
ATOM 664 C C . ILE A 1 86 ? -4.725 7.463 5.572 1.00 92.56 86 ILE A C 1
ATOM 666 O O . ILE A 1 86 ? -5.265 7.148 6.633 1.00 92.56 86 ILE A O 1
ATOM 670 N N . ALA A 1 87 ? -5.432 7.802 4.490 1.00 92.50 87 ALA A N 1
ATOM 671 C CA . ALA A 1 87 ? -6.893 7.842 4.484 1.00 92.50 87 ALA A CA 1
ATOM 672 C C . ALA A 1 87 ? -7.505 6.465 4.791 1.00 92.50 87 ALA A C 1
ATOM 674 O O . ALA A 1 87 ? -8.412 6.370 5.618 1.00 92.50 87 ALA A O 1
ATOM 675 N N . ALA A 1 88 ? -6.985 5.393 4.182 1.00 91.88 88 ALA A N 1
ATOM 676 C CA . ALA A 1 88 ? -7.450 4.032 4.436 1.00 91.88 88 ALA A CA 1
ATOM 677 C C . ALA A 1 88 ? -7.258 3.628 5.907 1.00 91.88 88 ALA A C 1
ATOM 679 O O . ALA A 1 88 ? -8.193 3.124 6.526 1.00 91.88 88 ALA A O 1
ATOM 680 N N . VAL A 1 89 ? -6.086 3.901 6.492 1.00 91.44 89 VAL A N 1
ATOM 681 C CA . VAL A 1 89 ? -5.793 3.583 7.899 1.00 91.44 89 VAL A CA 1
ATOM 682 C C . VAL A 1 89 ? -6.694 4.372 8.850 1.00 91.44 89 VAL A C 1
ATOM 684 O O . VAL A 1 89 ? -7.208 3.789 9.804 1.00 91.44 89 VAL A O 1
ATOM 687 N N . ILE A 1 90 ? -6.925 5.666 8.599 1.00 92.56 90 ILE A N 1
ATOM 688 C CA . ILE A 1 90 ? -7.817 6.495 9.427 1.00 92.56 90 ILE A CA 1
ATOM 689 C C . ILE A 1 90 ? -9.246 5.952 9.384 1.00 92.56 90 ILE A C 1
ATOM 691 O O . ILE A 1 90 ? -9.836 5.717 10.438 1.00 92.56 90 ILE A O 1
ATOM 695 N N . ILE A 1 91 ? -9.785 5.711 8.184 1.00 93.00 91 ILE A N 1
ATOM 696 C CA . ILE A 1 91 ? -11.155 5.211 8.013 1.00 93.00 91 ILE A CA 1
ATOM 697 C C . ILE A 1 91 ? -11.309 3.851 8.694 1.00 93.00 91 ILE A C 1
ATOM 699 O O . ILE A 1 91 ? -12.241 3.656 9.468 1.00 93.00 91 ILE A O 1
ATOM 703 N N . VAL A 1 92 ? -10.387 2.919 8.455 1.00 89.94 92 VAL A N 1
ATOM 704 C CA . VAL A 1 92 ? -10.446 1.575 9.044 1.00 89.94 92 VAL A CA 1
ATOM 705 C C . VAL A 1 92 ? -10.353 1.635 10.564 1.00 89.94 92 VAL A C 1
ATOM 707 O O . VAL A 1 92 ? -11.163 1.005 11.239 1.00 89.94 92 VAL A O 1
ATOM 710 N N . ARG A 1 93 ? -9.404 2.398 11.122 1.00 88.62 93 ARG A N 1
ATOM 711 C CA . ARG A 1 93 ? -9.270 2.534 12.580 1.00 88.62 93 ARG A CA 1
ATOM 712 C C . ARG A 1 93 ? -10.530 3.131 13.191 1.00 88.62 93 ARG A C 1
ATOM 714 O O . ARG A 1 93 ? -11.003 2.612 14.193 1.00 88.62 93 ARG A O 1
ATOM 721 N N . TYR A 1 94 ? -11.093 4.169 12.577 1.00 93.12 94 TYR A N 1
ATOM 722 C CA . TYR A 1 94 ? -12.341 4.778 13.032 1.00 93.12 94 TYR A CA 1
ATOM 723 C C . TYR A 1 94 ? -13.510 3.783 13.007 1.00 93.12 94 TYR A C 1
ATOM 725 O O . TYR A 1 94 ? -14.241 3.671 13.987 1.00 93.12 94 TYR A O 1
ATOM 733 N N . LEU A 1 95 ? -13.647 3.009 11.926 1.00 92.12 95 LEU A N 1
ATOM 734 C CA . LEU A 1 95 ? -14.681 1.980 11.809 1.00 92.12 95 LEU A CA 1
ATOM 735 C C . LEU A 1 95 ? -14.517 0.872 12.855 1.00 92.12 95 LEU A C 1
ATOM 737 O O . LEU A 1 95 ? -15.500 0.507 13.492 1.00 92.12 95 LEU A O 1
ATOM 741 N N . ILE A 1 96 ? -13.297 0.363 13.061 1.00 90.06 96 ILE A N 1
ATOM 742 C CA . ILE A 1 96 ? -13.023 -0.678 14.064 1.00 90.06 96 ILE A CA 1
ATOM 743 C C . ILE A 1 96 ? -13.303 -0.155 15.474 1.00 90.06 96 ILE A C 1
ATOM 745 O O . ILE A 1 96 ? -13.933 -0.856 16.260 1.00 90.06 96 ILE A O 1
ATOM 749 N N . LEU A 1 97 ? -12.871 1.069 15.795 1.00 91.62 97 LEU A N 1
ATOM 750 C CA . LEU A 1 97 ? -13.133 1.682 17.098 1.00 91.62 97 LEU A CA 1
ATOM 751 C C . LEU A 1 97 ? -14.633 1.852 17.340 1.00 91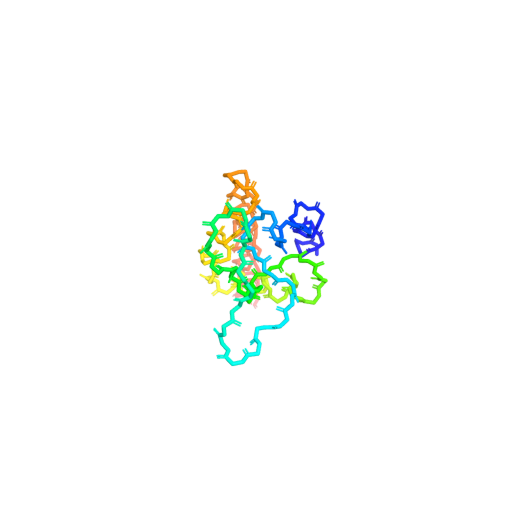.62 97 LEU A C 1
ATOM 753 O O . LEU A 1 97 ? -15.119 1.451 18.390 1.00 91.62 97 LEU A O 1
ATOM 757 N N . ASN A 1 98 ? -15.375 2.380 16.367 1.00 92.62 98 ASN A N 1
ATOM 758 C CA . ASN A 1 98 ? -16.823 2.536 16.494 1.00 92.62 98 ASN A CA 1
ATOM 759 C C . ASN A 1 98 ? -17.551 1.195 16.607 1.00 92.62 98 ASN A C 1
ATOM 761 O O . ASN A 1 98 ? -18.502 1.090 17.375 1.00 92.62 98 ASN A O 1
ATOM 765 N N . LEU A 1 99 ? -17.102 0.173 15.874 1.00 93.44 99 LEU A N 1
ATOM 766 C CA . LEU A 1 99 ? -17.651 -1.177 15.975 1.00 93.44 99 LEU A CA 1
ATOM 767 C C . LEU A 1 99 ? -17.401 -1.768 17.369 1.00 93.44 99 LEU A C 1
ATOM 769 O O . LEU A 1 99 ? -18.317 -2.311 17.975 1.00 93.44 99 LEU A O 1
ATOM 773 N N . LEU A 1 100 ? -16.179 -1.634 17.894 1.00 94.56 100 LEU A N 1
ATOM 774 C CA . LEU A 1 100 ? -15.822 -2.108 19.231 1.00 94.56 100 LEU A CA 1
ATOM 775 C C . LEU A 1 100 ? -16.637 -1.388 20.310 1.00 94.56 100 LEU A C 1
ATOM 777 O O . LEU A 1 100 ? -17.149 -2.039 21.212 1.00 94.56 100 LEU A O 1
ATOM 781 N N . ILE A 1 101 ? -16.765 -0.061 20.206 1.00 95.38 101 ILE A N 1
ATOM 782 C CA . ILE A 1 101 ? -17.577 0.741 21.127 1.00 95.38 101 ILE A CA 1
ATOM 783 C C . ILE A 1 101 ? -19.031 0.277 21.080 1.00 95.38 101 ILE A C 1
ATOM 785 O O . ILE A 1 101 ? -19.605 0.066 22.137 1.00 95.38 101 ILE A O 1
ATOM 789 N N . ALA A 1 102 ? -19.607 0.082 19.891 1.00 96.38 102 ALA A N 1
ATOM 790 C CA . ALA A 1 102 ? -20.980 -0.400 19.757 1.00 96.38 102 ALA A CA 1
ATOM 791 C C . ALA A 1 102 ? -21.181 -1.763 20.440 1.00 96.38 102 ALA A C 1
ATOM 793 O O . ALA A 1 102 ? -22.133 -1.917 21.189 1.00 96.38 102 ALA A O 1
ATOM 794 N N . ILE A 1 103 ? -20.252 -2.709 20.253 1.00 95.88 103 ILE A N 1
ATOM 795 C CA . ILE A 1 103 ? -20.314 -4.041 20.881 1.00 95.88 103 ILE A CA 1
ATOM 796 C C . ILE A 1 103 ? -20.119 -3.974 22.405 1.00 95.88 103 ILE A C 1
ATOM 798 O O . ILE A 1 103 ? -20.699 -4.774 23.122 1.00 95.88 103 ILE A O 1
ATOM 802 N N . LEU A 1 104 ? -19.278 -3.064 22.906 1.00 95.75 104 LEU A N 1
ATOM 803 C CA . LEU A 1 104 ? -19.028 -2.893 24.345 1.00 95.75 104 LEU A CA 1
ATOM 804 C C . LEU A 1 104 ? -20.159 -2.171 25.085 1.00 95.75 104 LEU A C 1
ATOM 806 O O . LEU A 1 104 ? -20.232 -2.267 26.309 1.00 95.75 104 LEU A O 1
ATOM 810 N N . LEU A 1 105 ? -20.939 -1.357 24.372 1.00 92.44 105 LEU A N 1
ATOM 811 C CA . LEU A 1 105 ? -22.033 -0.568 24.938 1.00 92.44 105 LEU A CA 1
ATOM 812 C C . LEU A 1 105 ? -23.364 -1.340 24.966 1.00 92.44 105 LEU A C 1
ATOM 814 O O . LEU A 1 105 ? -24.311 -0.870 25.598 1.00 92.44 105 LEU A O 1
ATOM 818 N N . GLU A 1 106 ? -23.423 -2.474 24.267 1.00 74.12 106 GLU A N 1
ATOM 819 C CA . GLU A 1 106 ? -24.462 -3.505 24.385 1.00 74.12 106 GLU A CA 1
ATOM 820 C C . GLU A 1 106 ? -24.137 -4.490 25.519 1.00 74.12 106 GLU A C 1
ATOM 822 O O . GLU A 1 106 ? -25.095 -4.893 26.218 1.00 74.12 106 GLU A O 1
#